Protein AF-A0A3D4X3V8-F1 (afdb_monomer_lite)

Secondary structure (DSSP, 8-state):
---PPPPPPHHHHHHHHHHHHTT-HHHHHHHHHHHHHHHHHHHHHH--TTS-HHHHHHHTT-

Foldseek 3Di:
DPDQDAADDPVLLVVLVVVVVVVPVVSVVVNLSNCLVVQLVVLVVVDDPPDDSVVSSVVSSD

Radius of gyration: 13.49 Å; chains: 1; bounding box: 26×21×37 Å

Structure (mmCIF, N/CA/C/O backbone):
data_AF-A0A3D4X3V8-F1
#
_entry.id   AF-A0A3D4X3V8-F1
#
loop_
_atom_site.group_PDB
_atom_site.id
_atom_site.type_symbol
_atom_site.label_atom_id
_atom_site.label_alt_id
_atom_site.label_comp_id
_atom_site.label_asym_id
_atom_site.label_entity_id
_atom_site.label_seq_id
_atom_site.pdbx_PDB_ins_code
_atom_site.Cartn_x
_atom_site.Cartn_y
_atom_site.Cartn_z
_atom_site.occupancy
_atom_site.B_iso_or_equiv
_atom_site.auth_seq_id
_atom_site.auth_comp_id
_atom_site.auth_asym_id
_atom_site.auth_atom_id
_atom_site.pdbx_PDB_model_num
ATOM 1 N N . MET A 1 1 ? -2.699 13.379 -14.833 1.00 43.00 1 MET A N 1
ATOM 2 C CA . MET A 1 1 ? -1.766 13.104 -13.718 1.00 43.00 1 MET A CA 1
ATOM 3 C C . MET A 1 1 ? -2.568 12.448 -12.609 1.00 43.00 1 MET A C 1
ATOM 5 O O . MET A 1 1 ? -3.360 13.141 -11.985 1.00 43.00 1 MET A O 1
ATOM 9 N N . GLN A 1 2 ? -2.452 11.131 -12.415 1.00 58.53 2 GLN A N 1
ATOM 10 C CA . GLN A 1 2 ? -3.102 10.485 -11.273 1.00 58.53 2 GLN A CA 1
ATOM 11 C C . GLN A 1 2 ? -2.461 11.014 -9.984 1.00 58.53 2 GLN A C 1
ATOM 13 O O . GLN A 1 2 ? -1.265 10.851 -9.746 1.00 58.53 2 GLN A O 1
ATOM 18 N N . THR A 1 3 ? -3.236 11.734 -9.181 1.00 73.06 3 THR A N 1
ATOM 19 C CA . THR A 1 3 ? -2.781 12.258 -7.895 1.00 73.06 3 THR A CA 1
ATOM 20 C C . THR A 1 3 ? -2.947 11.172 -6.841 1.00 73.06 3 THR A C 1
ATOM 22 O O . THR A 1 3 ? -4.047 10.970 -6.334 1.00 73.06 3 THR A O 1
ATOM 25 N N . PHE A 1 4 ? -1.864 10.466 -6.507 1.00 84.44 4 PHE A N 1
ATOM 26 C CA . PHE A 1 4 ? -1.881 9.498 -5.405 1.00 84.44 4 PHE A CA 1
ATOM 27 C C . PHE A 1 4 ? -2.261 10.183 -4.092 1.00 84.44 4 PHE A C 1
ATOM 29 O O . PHE A 1 4 ? -1.753 11.276 -3.800 1.00 84.44 4 PHE A O 1
ATOM 36 N N . GLN A 1 5 ? -3.085 9.525 -3.273 1.00 87.75 5 GLN A N 1
ATOM 37 C CA . GLN A 1 5 ? -3.456 10.051 -1.961 1.00 87.75 5 GLN A CA 1
ATOM 38 C C . GLN A 1 5 ? -2.214 10.229 -1.071 1.00 87.75 5 GLN A C 1
ATOM 40 O O . GLN A 1 5 ? -1.167 9.611 -1.279 1.00 87.75 5 GLN A O 1
ATOM 45 N N . LYS A 1 6 ? -2.287 11.160 -0.114 1.00 88.75 6 LYS A N 1
ATOM 46 C CA . LYS A 1 6 ? -1.200 11.351 0.857 1.00 88.75 6 LYS A CA 1
ATOM 47 C C . LYS A 1 6 ? -1.101 10.112 1.755 1.00 88.75 6 LYS A C 1
ATOM 49 O O . LYS A 1 6 ? -2.147 9.553 2.070 1.00 88.75 6 LYS A O 1
ATOM 54 N N . PRO A 1 7 ? 0.111 9.706 2.169 1.00 91.00 7 PRO A N 1
ATOM 55 C CA . PRO A 1 7 ? 0.258 8.632 3.139 1.00 91.00 7 PRO A CA 1
ATOM 56 C C . PRO A 1 7 ? -0.461 9.006 4.435 1.00 91.00 7 PRO A C 1
ATOM 58 O O . PRO A 1 7 ? -0.605 10.192 4.752 1.00 91.00 7 PRO A O 1
ATOM 61 N N . PHE A 1 8 ? -0.903 7.986 5.157 1.00 94.06 8 PHE A N 1
ATOM 62 C CA . PHE A 1 8 ? -1.388 8.151 6.518 1.00 94.06 8 PHE A CA 1
ATOM 63 C C . PHE A 1 8 ? -0.264 8.614 7.448 1.00 94.06 8 PHE A C 1
ATOM 65 O O . PHE A 1 8 ? 0.919 8.373 7.186 1.00 94.06 8 PHE A O 1
ATOM 72 N N . THR A 1 9 ? -0.634 9.273 8.545 1.00 95.69 9 THR A N 1
ATOM 73 C CA . THR A 1 9 ? 0.276 9.375 9.688 1.00 95.69 9 THR A CA 1
ATOM 74 C C . THR A 1 9 ? 0.434 7.999 10.349 1.00 95.69 9 THR A C 1
ATOM 76 O O . THR A 1 9 ? -0.418 7.123 10.163 1.00 95.69 9 THR A O 1
ATOM 79 N N . PRO A 1 10 ? 1.492 7.780 11.149 1.00 95.19 10 PRO A N 1
ATOM 80 C CA . PRO A 1 10 ? 1.672 6.519 11.866 1.00 95.19 10 PRO A CA 1
ATOM 81 C C . PRO A 1 10 ? 0.464 6.133 12.735 1.00 95.19 10 PRO A C 1
ATOM 83 O O . PRO A 1 10 ? 0.117 4.958 12.836 1.00 95.19 10 PRO A O 1
ATOM 86 N N . GLU A 1 11 ? -0.205 7.112 13.345 1.00 96.94 11 GLU A N 1
ATOM 87 C CA . GLU A 1 11 ? -1.376 6.895 14.199 1.00 96.94 11 GLU A CA 1
ATOM 88 C C . GLU A 1 11 ? -2.600 6.453 13.387 1.00 96.94 11 GLU A C 1
ATOM 90 O O . GLU A 1 11 ? -3.303 5.519 13.777 1.00 96.94 11 GLU A O 1
ATOM 95 N N . GLU A 1 12 ? -2.842 7.098 12.242 1.00 96.31 12 GLU A N 1
ATOM 96 C CA . GLU A 1 12 ? -3.907 6.709 11.316 1.00 96.31 12 GLU A CA 1
ATOM 97 C C . GLU A 1 12 ? -3.665 5.294 10.782 1.00 96.31 12 GLU A C 1
ATOM 99 O O . GLU A 1 12 ? -4.571 4.461 10.788 1.00 96.31 12 GLU A O 1
ATOM 104 N N . GLU A 1 13 ? -2.434 4.981 10.381 1.00 94.94 13 GLU A N 1
ATOM 105 C CA . GLU A 1 13 ? -2.091 3.660 9.859 1.00 94.94 13 GLU A CA 1
ATOM 106 C C . GLU A 1 13 ? -2.314 2.559 10.906 1.00 94.94 13 GLU A C 1
ATOM 108 O O . GLU A 1 13 ? -2.922 1.532 10.596 1.00 94.94 13 GLU A O 1
ATOM 113 N N . GLN A 1 14 ? -1.940 2.790 12.170 1.00 97.00 14 GLN A N 1
ATOM 114 C CA . GLN A 1 14 ? -2.246 1.851 13.254 1.00 97.00 14 GLN A CA 1
ATOM 115 C C . GLN A 1 14 ? -3.752 1.651 13.462 1.00 97.00 14 GLN A C 1
ATOM 117 O O . GLN A 1 14 ? -4.194 0.518 13.685 1.00 97.00 14 GLN A O 1
ATOM 122 N N . LEU A 1 15 ? -4.548 2.719 13.368 1.00 97.62 15 LEU A N 1
ATOM 123 C CA . LEU A 1 15 ? -6.004 2.636 13.476 1.00 97.62 15 LEU A CA 1
ATOM 124 C C . LEU A 1 15 ? -6.597 1.758 12.365 1.00 97.62 15 LEU A C 1
ATOM 126 O O . LEU A 1 15 ? -7.389 0.856 12.652 1.00 97.62 15 LEU A O 1
ATOM 130 N N . TYR A 1 16 ? -6.213 1.995 11.110 1.00 97.25 16 TYR A N 1
ATOM 131 C CA . TYR A 1 16 ? -6.720 1.221 9.975 1.00 97.25 16 TYR A CA 1
ATOM 132 C C . TYR A 1 16 ? -6.215 -0.225 9.988 1.00 97.25 16 TYR A C 1
ATOM 134 O O . TYR A 1 16 ? -6.986 -1.137 9.700 1.00 97.25 16 TYR A O 1
ATOM 142 N N . LEU A 1 17 ? -4.973 -0.473 10.415 1.00 96.69 17 LEU A N 1
ATOM 143 C CA . LEU A 1 17 ? -4.457 -1.832 10.603 1.00 96.69 17 LEU A CA 1
ATOM 144 C C . LEU A 1 17 ? -5.242 -2.603 11.666 1.00 96.69 17 LEU A C 1
ATOM 146 O O . LEU A 1 17 ? -5.522 -3.786 11.478 1.00 96.69 17 LEU A O 1
ATOM 150 N N . LYS A 1 18 ? -5.618 -1.951 12.773 1.00 97.81 18 LYS A N 1
ATOM 151 C CA . LYS A 1 18 ? -6.465 -2.572 13.795 1.00 97.81 18 LYS A CA 1
ATOM 152 C C . LYS A 1 18 ? -7.843 -2.920 13.228 1.00 97.81 18 LYS A C 1
ATOM 154 O O . LYS A 1 18 ? -8.254 -4.068 13.328 1.00 97.81 18 LYS A O 1
ATOM 159 N N . ARG A 1 19 ? -8.507 -1.965 12.567 1.00 97.50 19 ARG A N 1
ATOM 160 C CA . ARG A 1 19 ? -9.813 -2.192 11.922 1.00 97.50 19 ARG A CA 1
ATOM 161 C C . ARG A 1 19 ? -9.760 -3.338 10.913 1.00 97.50 19 ARG A C 1
ATOM 163 O O . ARG A 1 19 ? -10.638 -4.193 10.914 1.00 97.50 19 ARG A O 1
ATOM 17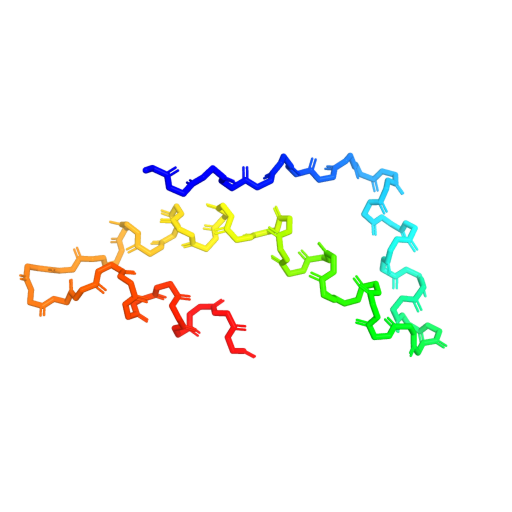0 N N . TYR A 1 20 ? -8.706 -3.394 10.100 1.00 97.00 20 TYR A N 1
ATOM 171 C CA . TYR A 1 20 ? -8.515 -4.481 9.146 1.00 97.00 20 TYR A CA 1
ATOM 172 C C . TYR A 1 20 ? -8.377 -5.844 9.838 1.00 97.00 20 TYR A C 1
ATOM 174 O O . TYR A 1 20 ? -9.003 -6.811 9.410 1.00 97.00 20 TYR A O 1
ATOM 182 N N . ARG A 1 21 ? -7.617 -5.926 10.942 1.00 96.12 21 ARG A N 1
ATOM 183 C CA . ARG A 1 21 ? -7.520 -7.157 11.752 1.00 96.12 21 ARG A CA 1
ATOM 184 C C . ARG A 1 21 ? -8.866 -7.591 12.333 1.00 96.12 21 ARG A C 1
ATOM 186 O O . ARG A 1 21 ? -9.089 -8.789 12.470 1.00 96.12 21 ARG A O 1
ATOM 193 N N . ASP A 1 22 ? -9.747 -6.638 12.615 1.00 97.25 22 ASP A N 1
ATOM 194 C CA . ASP A 1 22 ? -11.110 -6.886 13.094 1.00 97.25 22 ASP A CA 1
ATOM 195 C C . ASP A 1 22 ? -12.090 -7.258 11.951 1.00 97.25 22 ASP A C 1
ATOM 197 O O . ASP A 1 22 ? -13.276 -7.473 12.197 1.00 97.25 22 ASP A O 1
ATOM 201 N N . GLY A 1 23 ? -11.608 -7.375 10.703 1.00 95.94 23 GLY A N 1
ATOM 202 C CA . GLY A 1 23 ? -12.377 -7.828 9.535 1.00 95.94 23 GLY A CA 1
ATOM 203 C C . GLY A 1 23 ? -12.903 -6.712 8.626 1.00 95.94 23 GLY A C 1
ATOM 204 O O . GLY A 1 23 ? -13.657 -6.989 7.694 1.00 95.94 23 GLY A O 1
ATOM 205 N N . ASP A 1 24 ? -12.517 -5.458 8.866 1.00 96.81 24 ASP A N 1
ATOM 206 C CA . ASP A 1 24 ? -12.938 -4.312 8.056 1.00 96.81 24 ASP A CA 1
ATOM 207 C C . ASP A 1 24 ? -12.199 -4.285 6.703 1.00 96.81 24 ASP A C 1
ATOM 209 O O . ASP A 1 24 ? -11.044 -3.860 6.597 1.00 96.81 24 ASP A O 1
ATOM 213 N N . LEU A 1 25 ? -12.875 -4.745 5.646 1.00 95.38 25 LEU A N 1
ATOM 214 C CA . LEU A 1 25 ? -12.339 -4.737 4.281 1.00 95.38 25 LEU A CA 1
ATOM 215 C C . LEU A 1 25 ? -12.158 -3.321 3.720 1.00 95.38 25 LEU A C 1
ATOM 217 O O . LEU A 1 25 ? -11.272 -3.107 2.895 1.00 95.38 25 LEU A O 1
ATOM 221 N N . GLU A 1 26 ? -12.930 -2.343 4.191 1.00 95.81 26 GLU A N 1
ATOM 222 C CA . GLU A 1 26 ? -12.758 -0.955 3.765 1.00 95.81 26 GLU A CA 1
ATOM 223 C C . GLU A 1 26 ? -11.456 -0.382 4.328 1.00 95.81 26 GLU A C 1
ATOM 225 O O . GLU A 1 26 ? -10.729 0.339 3.646 1.00 95.81 26 GLU A O 1
ATOM 230 N N . ALA A 1 27 ? -11.088 -0.786 5.547 1.00 96.00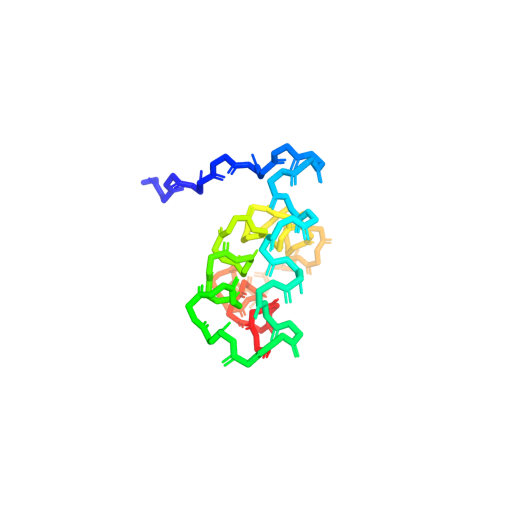 27 ALA A N 1
ATOM 231 C CA . ALA A 1 27 ? -9.794 -0.438 6.115 1.00 96.00 27 ALA A CA 1
ATOM 232 C C . ALA A 1 27 ? -8.624 -1.004 5.291 1.00 96.00 27 ALA A C 1
ATOM 234 O O . ALA A 1 27 ? -7.619 -0.312 5.122 1.00 96.00 27 ALA A O 1
ATOM 235 N N . ARG A 1 28 ? -8.765 -2.209 4.715 1.00 94.75 28 ARG A N 1
ATOM 236 C CA . ARG A 1 28 ? -7.786 -2.751 3.753 1.00 94.75 28 ARG A CA 1
ATOM 237 C C . ARG A 1 28 ? -7.673 -1.855 2.523 1.00 94.75 28 ARG A C 1
ATOM 239 O O . ARG A 1 28 ? -6.561 -1.480 2.165 1.00 94.75 28 ARG A O 1
ATOM 246 N N . ASN A 1 29 ? -8.798 -1.516 1.893 1.00 93.44 29 ASN A N 1
ATOM 247 C CA . ASN A 1 29 ? -8.815 -0.702 0.673 1.00 93.44 29 ASN A CA 1
ATOM 248 C C . ASN A 1 29 ? -8.142 0.655 0.909 1.00 93.44 29 ASN A C 1
ATOM 250 O O . ASN A 1 29 ? -7.253 1.048 0.157 1.00 93.44 29 ASN A O 1
ATOM 254 N N . MET A 1 30 ? -8.471 1.307 2.026 1.00 94.69 30 MET A N 1
ATOM 255 C CA . MET A 1 30 ? -7.849 2.567 2.430 1.00 94.69 30 MET A CA 1
ATOM 256 C C . MET A 1 30 ? -6.331 2.444 2.607 1.00 94.69 30 MET A C 1
ATOM 258 O O . MET A 1 30 ? -5.590 3.319 2.160 1.00 94.69 30 MET A O 1
ATOM 262 N N . LEU A 1 31 ? -5.845 1.367 3.232 1.00 94.31 31 LEU A N 1
ATOM 263 C CA . LEU A 1 31 ? -4.406 1.123 3.385 1.00 94.31 31 LEU A CA 1
ATOM 264 C C . LEU A 1 31 ? -3.712 0.921 2.030 1.00 94.31 31 LEU A C 1
ATOM 266 O O . LEU A 1 31 ? -2.635 1.480 1.819 1.00 94.31 31 LEU A O 1
ATOM 270 N N . VAL A 1 32 ? -4.326 0.171 1.107 1.00 92.44 32 VAL A N 1
ATOM 271 C CA . VAL A 1 32 ? -3.798 -0.056 -0.250 1.00 92.44 32 VAL A CA 1
ATOM 272 C C . VAL A 1 32 ? -3.715 1.264 -1.019 1.00 92.44 32 VAL A C 1
ATOM 274 O O . VAL A 1 32 ? -2.635 1.637 -1.476 1.00 92.44 32 VAL A O 1
ATOM 277 N N . GLU A 1 33 ? -4.811 2.025 -1.095 1.00 91.50 33 GLU A N 1
ATOM 278 C CA . GLU A 1 33 ? -4.875 3.292 -1.839 1.00 91.50 33 GLU A CA 1
ATOM 279 C C . GLU A 1 33 ? -3.835 4.315 -1.371 1.00 91.50 33 GLU A C 1
ATOM 281 O O . GLU A 1 33 ? -3.213 5.017 -2.175 1.00 91.50 33 GLU A O 1
ATOM 286 N N . ARG A 1 34 ? -3.620 4.398 -0.055 1.00 92.50 34 ARG A N 1
ATOM 287 C CA . ARG A 1 34 ? -2.669 5.335 0.562 1.00 92.50 34 ARG A CA 1
ATOM 288 C C . ARG A 1 34 ? -1.217 4.931 0.324 1.00 92.50 34 ARG A C 1
ATOM 290 O O . ARG A 1 34 ? -0.345 5.802 0.293 1.00 92.50 34 ARG A O 1
ATOM 297 N N . ASN A 1 35 ? -0.974 3.644 0.081 1.00 91.69 35 ASN A N 1
ATOM 298 C CA . ASN A 1 35 ? 0.337 3.087 -0.232 1.00 91.69 35 ASN A CA 1
ATOM 299 C C . ASN A 1 35 ? 0.606 2.932 -1.742 1.00 91.69 35 ASN A C 1
ATOM 301 O O . ASN A 1 35 ? 1.743 2.655 -2.122 1.00 91.69 35 ASN A O 1
ATOM 305 N N . LEU A 1 36 ? -0.352 3.232 -2.632 1.00 91.69 36 LEU A N 1
ATOM 306 C CA . LEU A 1 36 ? -0.134 3.213 -4.093 1.00 91.69 36 LEU A CA 1
ATOM 307 C C . LEU A 1 36 ? 1.041 4.088 -4.548 1.00 91.69 36 LEU A C 1
ATOM 309 O O . LEU A 1 36 ? 1.750 3.751 -5.494 1.00 91.69 36 LEU A O 1
ATOM 313 N N . ARG A 1 37 ? 1.302 5.201 -3.853 1.00 89.94 37 ARG A N 1
ATOM 314 C CA . ARG A 1 37 ? 2.468 6.049 -4.139 1.00 89.94 37 ARG A CA 1
ATOM 315 C C . ARG A 1 37 ? 3.788 5.301 -3.947 1.00 89.94 37 ARG A C 1
ATOM 317 O O . ARG A 1 37 ? 4.725 5.523 -4.712 1.00 89.94 37 ARG A O 1
ATOM 324 N N . LEU A 1 38 ? 3.871 4.458 -2.916 1.00 90.50 38 LEU A N 1
ATOM 325 C CA . LEU A 1 38 ? 5.045 3.633 -2.654 1.00 90.50 38 LEU A CA 1
ATOM 326 C C . LEU A 1 38 ? 5.226 2.616 -3.782 1.00 90.50 38 LEU A C 1
ATOM 328 O O . LEU A 1 38 ? 6.327 2.514 -4.318 1.00 90.50 38 LEU A O 1
ATOM 332 N N . VAL A 1 39 ? 4.142 1.955 -4.198 1.00 91.44 39 VAL A N 1
ATOM 333 C CA . VAL A 1 39 ? 4.145 1.029 -5.341 1.00 91.44 39 VAL A CA 1
ATOM 334 C C . VAL A 1 39 ? 4.654 1.727 -6.600 1.00 91.44 39 VAL A C 1
ATOM 336 O O . VAL A 1 39 ? 5.611 1.257 -7.201 1.00 91.44 39 VAL A O 1
ATOM 339 N N . ALA A 1 40 ? 4.118 2.899 -6.947 1.00 89.31 40 ALA A N 1
ATOM 340 C CA . ALA A 1 40 ? 4.564 3.663 -8.115 1.00 89.31 40 ALA A CA 1
ATOM 341 C C . ALA A 1 40 ? 6.045 4.079 -8.034 1.00 89.31 40 ALA A C 1
ATOM 343 O O . ALA A 1 40 ? 6.762 4.071 -9.037 1.00 89.31 40 ALA A O 1
ATOM 344 N N . HIS A 1 41 ? 6.530 4.435 -6.840 1.00 89.69 41 HIS A N 1
ATOM 345 C CA . HIS A 1 41 ? 7.941 4.762 -6.642 1.00 89.69 41 HIS A CA 1
ATOM 346 C C . HIS A 1 41 ? 8.850 3.539 -6.829 1.00 89.69 41 HIS A C 1
ATOM 348 O O . HIS A 1 41 ? 9.937 3.666 -7.392 1.00 89.69 41 HIS A O 1
ATOM 354 N N . ILE A 1 42 ? 8.412 2.366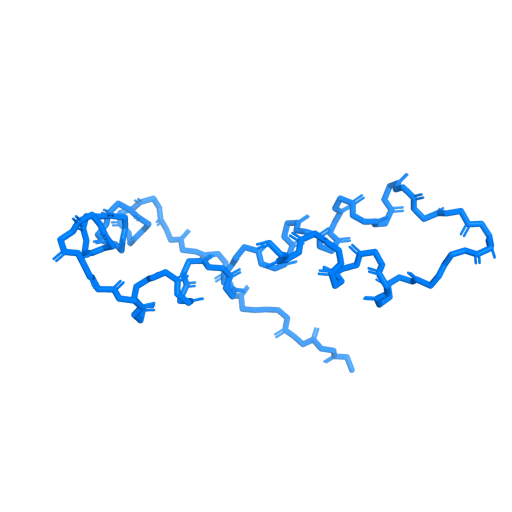 -6.368 1.00 89.75 42 ILE A N 1
ATOM 355 C CA . ILE A 1 42 ? 9.133 1.104 -6.538 1.00 89.75 42 ILE A CA 1
ATOM 356 C C . ILE A 1 42 ? 9.080 0.661 -8.004 1.00 89.75 42 ILE A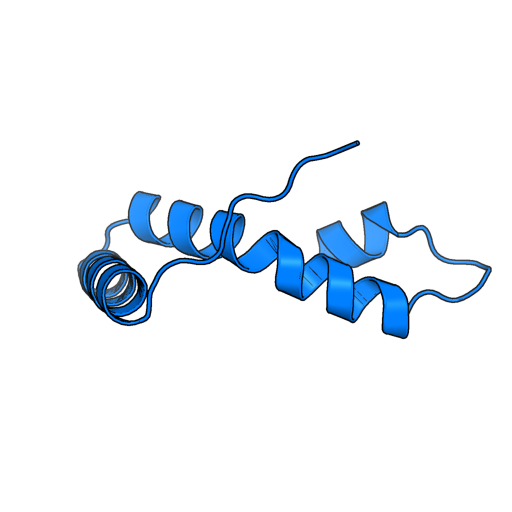 C 1
ATOM 358 O O . ILE A 1 42 ? 10.134 0.397 -8.571 1.00 89.75 42 ILE A O 1
ATOM 362 N N . ALA A 1 43 ? 7.906 0.668 -8.640 1.00 90.00 43 ALA A N 1
ATOM 363 C CA . ALA A 1 43 ? 7.705 0.308 -10.044 1.00 90.00 43 ALA A CA 1
ATOM 364 C C . ALA A 1 43 ? 8.652 1.080 -10.972 1.00 90.00 43 ALA A C 1
ATOM 366 O O . ALA A 1 43 ? 9.331 0.480 -11.796 1.00 90.00 43 ALA A O 1
ATOM 367 N N . ARG A 1 44 ? 8.825 2.391 -10.753 1.00 88.06 44 ARG A N 1
ATOM 368 C CA . ARG A 1 44 ? 9.778 3.206 -11.524 1.00 88.06 44 ARG A CA 1
ATOM 369 C C . ARG A 1 44 ? 11.228 2.704 -11.448 1.00 88.06 44 ARG A C 1
ATOM 371 O O . ARG A 1 44 ? 11.989 2.937 -12.378 1.00 88.06 44 ARG A O 1
ATOM 378 N N . LYS A 1 45 ? 11.640 2.053 -10.354 1.00 88.06 45 LYS A N 1
ATOM 379 C CA . LYS A 1 45 ? 12.991 1.474 -10.232 1.00 88.06 45 LYS A CA 1
ATOM 380 C C . LYS A 1 45 ? 13.156 0.186 -11.034 1.00 88.06 45 LYS A C 1
ATOM 382 O O . LYS A 1 45 ? 14.281 -0.136 -11.396 1.00 88.06 45 LYS A O 1
ATOM 387 N N . TYR A 1 46 ? 12.063 -0.537 -11.262 1.00 85.56 46 TYR A N 1
ATOM 388 C CA . TYR A 1 46 ? 12.050 -1.799 -11.999 1.00 85.56 46 TYR A CA 1
ATOM 389 C C . TYR A 1 46 ? 11.614 -1.635 -13.454 1.00 85.56 46 TYR A C 1
ATOM 391 O O . TYR A 1 46 ? 11.805 -2.559 -14.231 1.00 85.56 46 TYR A O 1
ATOM 399 N N . GLN A 1 47 ? 11.096 -0.462 -13.833 1.00 85.00 47 GLN A N 1
ATOM 400 C CA . GLN A 1 47 ? 10.716 -0.165 -15.205 1.00 85.00 47 GLN A CA 1
ATOM 401 C C . GLN A 1 47 ? 11.912 -0.316 -16.151 1.00 85.00 47 GLN A C 1
ATOM 403 O O . GLN A 1 47 ? 12.864 0.469 -16.118 1.00 85.00 47 GLN A O 1
ATOM 408 N N . THR A 1 48 ? 11.828 -1.322 -17.016 1.00 82.81 48 THR A N 1
ATOM 409 C CA . THR A 1 48 ? 12.703 -1.488 -18.177 1.00 82.81 48 THR A CA 1
ATOM 410 C C . THR A 1 48 ? 12.059 -0.858 -19.417 1.00 82.81 48 THR A C 1
ATOM 412 O O . THR A 1 48 ? 10.889 -0.483 -19.396 1.00 82.81 48 THR A O 1
ATOM 415 N N . ALA A 1 49 ? 12.813 -0.696 -20.510 1.00 77.44 49 ALA A N 1
ATOM 416 C CA . ALA A 1 49 ? 12.304 -0.046 -21.725 1.00 77.44 49 ALA A CA 1
ATOM 417 C C . ALA A 1 49 ? 11.126 -0.790 -22.390 1.00 77.44 49 ALA A C 1
ATOM 419 O O . ALA A 1 49 ? 10.434 -0.200 -23.216 1.00 77.44 49 ALA A O 1
ATOM 420 N N . GLU A 1 50 ? 10.918 -2.063 -22.050 1.00 80.69 50 GLU A N 1
ATOM 421 C CA . GLU A 1 50 ? 9.906 -2.939 -22.649 1.00 80.69 50 GLU A CA 1
ATOM 422 C C . GLU A 1 50 ? 8.622 -3.049 -21.809 1.00 80.69 50 GLU A C 1
ATOM 424 O O . GLU A 1 50 ? 7.622 -3.558 -22.306 1.00 80.69 50 GLU A O 1
ATOM 429 N N . GLU A 1 51 ? 8.623 -2.564 -20.562 1.00 81.12 51 GLU A N 1
ATOM 430 C CA . GLU A 1 51 ? 7.508 -2.738 -19.622 1.00 81.12 51 GLU A CA 1
ATOM 431 C C . GLU A 1 51 ? 6.742 -1.431 -19.378 1.00 81.12 51 GLU A C 1
ATOM 433 O O . GLU A 1 51 ? 7.322 -0.372 -19.094 1.00 81.12 51 GLU A O 1
ATOM 438 N N . ASP A 1 52 ? 5.410 -1.514 -19.440 1.00 87.50 52 ASP A N 1
ATOM 439 C CA . ASP A 1 52 ? 4.539 -0.396 -19.097 1.00 87.50 52 ASP A CA 1
ATOM 440 C C . ASP A 1 52 ? 4.545 -0.160 -17.576 1.00 87.50 52 ASP A C 1
ATOM 442 O O . ASP A 1 52 ? 4.445 -1.077 -16.757 1.00 87.50 52 ASP A O 1
ATOM 446 N N . MET A 1 53 ? 4.644 1.109 -17.179 1.00 85.31 53 MET A N 1
ATOM 447 C CA . MET A 1 53 ? 4.547 1.514 -15.779 1.0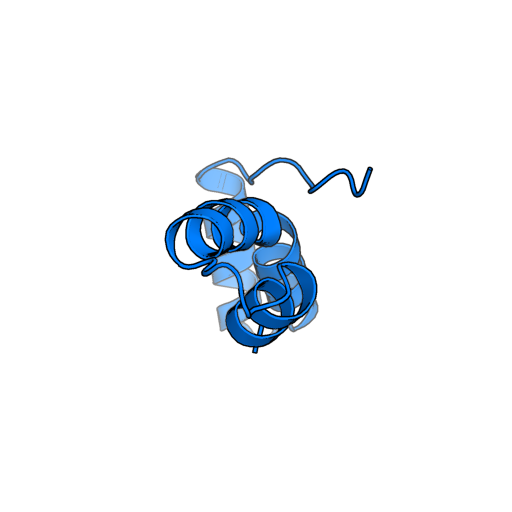0 85.31 53 MET A CA 1
ATOM 448 C C . MET A 1 53 ? 3.187 1.130 -15.181 1.00 85.31 53 MET A C 1
ATOM 450 O O . MET A 1 53 ? 3.120 0.784 -14.001 1.00 85.31 53 MET A O 1
ATOM 454 N N . GLU A 1 54 ? 2.105 1.209 -15.960 1.00 86.06 54 GLU A N 1
ATOM 455 C CA . GLU A 1 54 ? 0.761 0.860 -15.488 1.00 86.06 54 GLU A CA 1
ATOM 456 C C . GLU A 1 54 ? 0.637 -0.640 -15.185 1.00 86.06 54 GLU A C 1
ATOM 458 O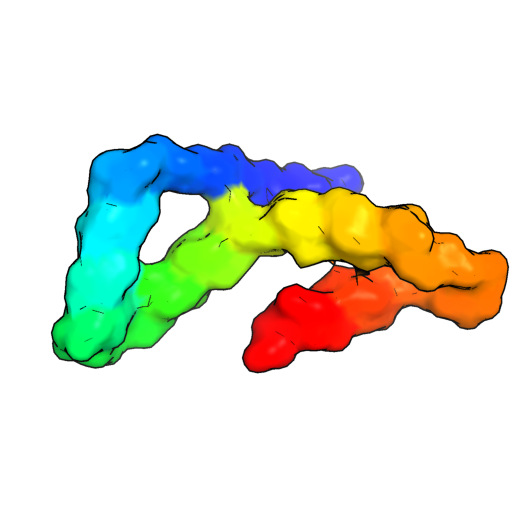 O . GLU A 1 54 ? 0.012 -1.010 -14.185 1.00 86.06 54 GLU A O 1
ATOM 463 N N . ASP A 1 55 ? 1.317 -1.491 -15.956 1.00 88.50 55 ASP A N 1
ATOM 464 C CA . ASP A 1 55 ? 1.380 -2.935 -15.711 1.00 88.50 55 ASP A CA 1
ATOM 465 C C . ASP A 1 55 ? 2.148 -3.243 -14.422 1.00 88.50 55 ASP A C 1
ATOM 467 O O . ASP A 1 55 ? 1.672 -3.993 -13.567 1.00 88.50 55 ASP A O 1
ATOM 471 N N . LEU A 1 56 ? 3.301 -2.598 -14.221 1.00 87.38 56 LEU A N 1
ATOM 472 C CA . LEU A 1 56 ? 4.102 -2.761 -13.004 1.00 87.38 56 LEU A CA 1
ATOM 473 C C . LEU A 1 56 ? 3.361 -2.285 -11.749 1.00 87.38 56 LEU A C 1
ATOM 475 O O . LEU A 1 56 ? 3.449 -2.918 -10.693 1.00 87.38 56 LEU A O 1
ATOM 479 N N . ILE A 1 57 ? 2.613 -1.181 -11.852 1.00 86.19 57 ILE A N 1
ATOM 480 C CA . ILE A 1 57 ? 1.758 -0.705 -10.760 1.00 86.19 57 ILE A CA 1
ATOM 481 C C . ILE A 1 57 ? 0.646 -1.717 -10.495 1.00 86.19 57 ILE A C 1
ATOM 483 O O . ILE A 1 57 ? 0.436 -2.072 -9.339 1.00 86.19 57 ILE A O 1
ATOM 487 N N . SER A 1 58 ? -0.019 -2.223 -11.536 1.00 86.56 58 SER A N 1
ATOM 488 C CA . SER A 1 58 ? -1.089 -3.215 -11.394 1.00 86.56 58 SER A CA 1
ATOM 489 C C . SER A 1 58 ? -0.593 -4.473 -10.678 1.00 86.56 58 SER A C 1
ATOM 491 O O . SER A 1 58 ? -1.196 -4.880 -9.686 1.00 86.56 58 SER A O 1
ATOM 493 N N . ILE A 1 59 ? 0.558 -5.023 -11.087 1.00 86.31 59 ILE A N 1
ATOM 494 C CA . ILE A 1 59 ? 1.198 -6.178 -10.433 1.00 86.31 59 ILE A CA 1
ATOM 495 C C . ILE A 1 59 ? 1.489 -5.891 -8.954 1.00 86.31 59 ILE A C 1
ATOM 497 O O . ILE A 1 59 ? 1.222 -6.731 -8.099 1.00 86.31 59 ILE A O 1
ATOM 501 N N . GLY A 1 60 ? 1.999 -4.700 -8.632 1.00 83.38 60 GLY A N 1
ATOM 502 C CA . GLY A 1 60 ? 2.342 -4.311 -7.262 1.00 83.38 60 GLY A CA 1
ATOM 503 C C . GLY A 1 60 ? 1.150 -4.050 -6.330 1.00 83.38 60 GLY A C 1
ATOM 504 O O . GLY A 1 60 ? 1.370 -3.722 -5.164 1.00 83.38 60 GLY A O 1
ATOM 505 N N . THR A 1 61 ? -0.087 -4.158 -6.827 1.00 84.38 61 THR A N 1
ATOM 506 C CA . THR A 1 61 ? -1.325 -3.912 -6.059 1.00 84.38 61 THR A CA 1
ATOM 507 C C . THR A 1 61 ? -2.178 -5.154 -5.800 1.00 84.38 61 THR A C 1
ATOM 509 O O . THR A 1 61 ? -3.175 -5.048 -5.081 1.00 84.38 61 THR A O 1
ATOM 512 N N . ILE A 1 62 ? -1.789 -6.307 -6.361 1.00 71.00 62 ILE A N 1
ATOM 513 C CA . ILE A 1 62 ? -2.421 -7.625 -6.156 1.00 71.00 62 ILE A CA 1
ATOM 514 C C . ILE A 1 62 ? -2.106 -8.145 -4.749 1.00 71.00 62 ILE A C 1
ATOM 516 O O . ILE A 1 62 ? -3.062 -8.574 -4.057 1.00 71.00 62 ILE A O 1
#

pLDDT: mean 89.08, std 9.29, range [43.0, 97.81]

Sequence (62 aa):
MQTFQKPFTPEEEQLYLKRYRDGDLEARNMLVERNLRLVAHIARKYQTAEEDMEDLISIGTI

=== Feature glossary ===
The record interleaves many kinds of information about one protein. Here is each kind framed as the question it answers.

Q: What known structures does this most resemble?
A: Structural nearest neighbors (via Foldseek easy-search vs the PDB). Reported per hit: target PDB id, E-value, and alignment TM-score. A TM-score above ~0.5 is the conventional threshold for 'same fold'.

Q: Where is each backbone atom in 3D?
A: The mmCIF table is the protein's shape written out atom by atom. For each backbone N, Cα, C, and carbonyl O, it records an (x, y, z) coordinate triple in Å plus the residue type, chain letter, and residue number.

Q: What are the backbone torsion angles?
A: The φ/ψ torsion pair specifies the backbone conformation at each residue. φ rotates about the N–Cα bond, ψ about the Cα–C bond. Steric clashes forbid most of the (φ, ψ) plane — the allowed regions (α-helix basin, β-sheet basin, left-handed helix) are the Ramachandran-allowed regions.

Q: Which residues are buried vs exposed?
A: Solvent-accessible surface area (SASA) is the area in Å² traced out by the centre of a 1.4 Å probe sphere (a water molecule) rolled over the protein's van der Waals surface (Shrake–Rupley / Lee–Richards construction). Buried residues have near-zero SASA; fully exposed residues can exceed 200 Å². The total SASA scales roughly with the number of surface residues.

Q: How confident is the AlphaFold model at each residue?
A: pLDDT is the predicted lDDT-Cα score: AlphaFold's confidence that the local environment of each residue (all inter-atomic distances within 15 Å) is correctly placed. It is a per-residue number between 0 and 100, with higher meaning more reliable.

Q: What does the local fold look like, residue by residue?
A: 3Di is Foldseek's structural alphabet. Each residue is assigned one of twenty discrete states based on how its Cα sits relative to its spatial (not sequential) neighbors. Aligning 3Di strings finds structural homologs roughly as well as full 3D superposition, but orders of magnitude faster.

Q: How big and how compact is the whole molecule?
A: Radius of gyration (Rg) is the root-mean-square distance of Cα atoms from their centroid — a single number for overall size and compactness. A globular domain of N residues has Rg ≈ 2.2·N^0.38 Å; an extended or disordered chain has a much larger Rg. The Cα contact count is the number of residue pairs whose Cα atoms are within 8 Å and are more than four positions apart in sequence — a standard proxy for tertiary packing density. The bounding box is the smallest axis-aligned box enclosing all Cα atoms.

Q: Which residues are in helices, strands, or loops?
A: DSSP 8-state secondary structure assigns each residue one of H (α-helix), G (3₁₀-helix), I (π-helix), E (extended β-strand), B (isolated β-bridge), T (hydrogen-bonded turn), S (bend), or '-' (coil). The assignment is computed from backbone hydrogen-bond geometry via the Kabsch–Sander algorithm.

Q: How mobile is each atom in the crystal?
A: Crystallographic B-factors measure how much each atom's electron density is smeared out, in Å². They rise in mobile loops and surface residues and fall in the buried interior. In AlphaFold models this column is repurposed to hold pLDDT instead.

Q: What if only a Cα trace is available?
A: P-SEA three-state annotation labels each residue as helix, strand, or coil based purely on the geometry of the Cα trace. It serves as a fallback when the full backbone (and thus DSSP) is unavailable.

Q: What family and function is it annotated with?
A: Database cross-references. InterPro integrates a dozen domain/family signature databases into unified entries with residue-range hits. GO terms attach function/process/location labels with evidence codes. CATH codes position the fold in a four-level structural taxonomy. Organism is the NCBI-taxonomy species name.

Q: Are the domains correctly placed relative to each other?
A: Predicted Aligned Error (PAE) is an AlphaFold confidence matrix: entry (i, j) is the expected error in the position of residue j, in ångströms, when the prediction is superimposed on the true structure at residue i. Low PAE within a block of residues means that block is internally rigid and well-predicted; high PAE between two blocks means their relative placement is uncertain even if each block individually is confident.

Q: What do the diagnostic plots show?
A: Three diagnostic plots accompany the record. The Cα contact map visualizes the tertiary structure as a 2D adjacency matrix (8 Å cutoff, sequence-local contacts suppressed). The Ramachandran plot shows the distribution of backbone (φ, ψ) torsions, with points in the α and β basins reflecting secondary structure content. The PAE plot shows AlphaFold's inter-residue confidence as a color matrix.

Q: What is the amino-acid chain?
A: Primary structure: the covalent order of the twenty standard amino acids along the backbone. Two proteins with the same sequence will (almost always) fold to the same structure; two with 30% identity often share a fold but not the details.

Q: What do the rendered images show?
A: The six renders are orthographic views along the three Cartesian axes in both directions. Representation (cartoon, sticks, or surface) and color scheme (sequence-rainbow or by-chain) vary across proteins so the training set covers all the common visualization conventions.